Protein AF-A0A329B3K5-F1 (afdb_monomer)

Solvent-accessible surface area (backbone atoms only — not comparable to full-atom values): 5700 Å² total; per-residue (Å²): 132,82,79,82,69,86,52,72,46,72,44,82,46,94,42,62,68,56,97,86,41,76,32,69,21,26,39,39,19,38,84,86,67,48,72,74,57,72,73,43,64,55,74,91,62,45,55,70,71,58,48,50,52,49,50,54,51,52,72,73,40,84,74,35,95,92,46,68,64,93,91,67,89,55,94,94,62,90,85,63,79,77,81,70,73,122

Radius of gyration: 16.19 Å; Cα contacts (8 Å, |Δi|>4): 84; chains: 1; bounding box: 33×38×47 Å

pLDDT: mean 73.02, std 21.03, range [38.69, 94.06]

Secondary structure (DSSP, 8-state):
-------EEEEEE---EETTEE--EEEEEETTS-B-SS-B--GGGS-HHHHHHHHHHHHHS--BTTBPPTTSPPTT----GGGT--

Foldseek 3Di:
DDPPDFDWDWAWDFADQDPNRTAIWTFTATPVRHTDAPIDGDPVRDPPVVNVVVVVVVVVDPCPPVDHPPPDDDPPDDDDPVVPDD

Mean predicted aligned error: 13.18 Å

Structure (mmCIF, N/CA/C/O backbone):
data_AF-A0A329B3K5-F1
#
_entry.id   AF-A0A329B3K5-F1
#
loop_
_atom_site.group_PDB
_atom_site.id
_atom_site.type_symbol
_atom_site.label_atom_id
_atom_site.label_alt_id
_atom_site.label_comp_id
_atom_site.label_asym_id
_atom_site.label_entity_id
_atom_site.label_seq_id
_atom_site.pdbx_PDB_ins_code
_atom_site.Cartn_x
_atom_site.Cartn_y
_atom_site.Cartn_z
_atom_site.occupancy
_atom_site.B_iso_or_equiv
_atom_site.auth_seq_id
_atom_site.auth_comp_id
_atom_site.auth_asym_id
_atom_site.auth_atom_id
_atom_site.pdbx_PDB_model_num
ATOM 1 N N . MET A 1 1 ? 10.259 -15.673 -30.279 1.00 38.97 1 MET A N 1
ATOM 2 C CA . MET A 1 1 ? 10.048 -14.260 -29.900 1.00 38.97 1 MET A CA 1
ATOM 3 C C . MET A 1 1 ? 9.492 -14.271 -28.487 1.00 38.97 1 MET A C 1
ATOM 5 O O . MET A 1 1 ? 8.335 -14.626 -28.320 1.00 38.97 1 MET A O 1
ATOM 9 N N . SER A 1 2 ? 10.331 -14.041 -27.475 1.00 41.66 2 SER A N 1
ATOM 10 C CA . SER A 1 2 ? 9.875 -13.998 -26.080 1.00 41.66 2 SER A CA 1
ATOM 11 C C . SER A 1 2 ? 9.007 -12.762 -25.884 1.00 41.66 2 SER A C 1
ATOM 13 O O . SER A 1 2 ? 9.426 -11.663 -26.245 1.00 41.66 2 SER A O 1
ATOM 15 N N . SER A 1 3 ? 7.801 -12.932 -25.344 1.00 44.06 3 SER A N 1
ATOM 16 C CA . SER A 1 3 ? 7.019 -11.808 -24.840 1.00 44.06 3 SER A CA 1
ATOM 17 C C . SER A 1 3 ? 7.843 -11.130 -23.749 1.00 44.06 3 SER A C 1
ATOM 19 O O . SER A 1 3 ? 8.137 -11.761 -22.733 1.00 44.06 3 SER A O 1
ATOM 21 N N . ALA A 1 4 ? 8.243 -9.879 -23.958 1.00 47.16 4 ALA A N 1
ATOM 22 C CA . ALA A 1 4 ? 8.747 -9.038 -22.883 1.00 47.16 4 ALA A CA 1
ATOM 23 C C . ALA A 1 4 ? 7.575 -8.807 -21.920 1.00 47.16 4 ALA A C 1
ATOM 25 O O . ALA A 1 4 ? 6.737 -7.934 -22.138 1.00 47.16 4 ALA A O 1
ATOM 26 N N . GLY A 1 5 ? 7.426 -9.688 -20.932 1.00 54.59 5 GLY A N 1
ATOM 27 C CA . GLY A 1 5 ? 6.512 -9.445 -19.829 1.00 54.59 5 GLY A CA 1
ATOM 28 C C . GLY A 1 5 ? 7.076 -8.272 -19.048 1.00 54.59 5 GLY A C 1
ATOM 29 O O . GLY A 1 5 ? 8.216 -8.361 -18.610 1.00 54.59 5 GLY A O 1
ATOM 30 N N . ASN A 1 6 ? 6.313 -7.186 -18.912 1.00 66.19 6 ASN A N 1
ATOM 31 C CA . ASN A 1 6 ? 6.647 -6.125 -17.965 1.00 66.19 6 ASN A CA 1
ATOM 32 C C . ASN A 1 6 ? 6.668 -6.759 -16.577 1.00 66.19 6 ASN A C 1
ATOM 34 O O . ASN A 1 6 ? 5.605 -7.047 -16.018 1.00 66.19 6 ASN A O 1
ATOM 38 N N . HIS A 1 7 ? 7.857 -7.041 -16.061 1.00 83.69 7 HIS A N 1
ATOM 39 C CA . HIS A 1 7 ? 7.992 -7.618 -14.744 1.00 83.69 7 HIS A CA 1
ATOM 40 C C . HIS A 1 7 ? 7.937 -6.477 -13.720 1.00 83.69 7 HIS A C 1
ATOM 42 O O . HIS A 1 7 ? 8.416 -5.363 -13.944 1.00 83.69 7 HIS A O 1
ATOM 48 N N . ILE A 1 8 ? 7.208 -6.727 -12.633 1.00 88.25 8 ILE A N 1
ATOM 49 C CA . ILE A 1 8 ? 7.048 -5.785 -11.529 1.00 88.25 8 ILE A CA 1
ATOM 50 C C . ILE A 1 8 ? 7.808 -6.376 -10.357 1.00 88.25 8 ILE A C 1
ATOM 52 O O . ILE A 1 8 ? 7.503 -7.483 -9.912 1.00 88.25 8 ILE A O 1
ATOM 56 N N . GLN A 1 9 ? 8.780 -5.625 -9.862 1.00 92.50 9 GLN A N 1
ATOM 57 C CA . GLN A 1 9 ? 9.511 -5.954 -8.651 1.00 92.50 9 GLN A CA 1
ATOM 58 C C . GLN A 1 9 ? 8.839 -5.272 -7.464 1.00 92.50 9 GLN A C 1
ATOM 60 O O . GLN A 1 9 ? 8.467 -4.104 -7.546 1.00 92.50 9 GLN A O 1
ATOM 65 N N . LEU A 1 10 ? 8.688 -5.997 -6.360 1.00 91.75 10 LEU A N 1
ATOM 66 C CA . LEU A 1 10 ? 8.186 -5.457 -5.101 1.00 91.75 10 LEU A CA 1
ATOM 67 C C . LEU A 1 10 ? 9.345 -5.396 -4.116 1.00 91.75 10 LEU A C 1
ATOM 69 O O . LEU A 1 10 ? 9.885 -6.429 -3.726 1.00 91.75 10 LEU A O 1
ATOM 73 N N . VAL A 1 11 ? 9.739 -4.178 -3.756 1.00 93.94 11 VAL A N 1
ATOM 74 C CA . VAL A 1 11 ? 10.820 -3.933 -2.798 1.00 93.94 11 VAL A CA 1
ATOM 75 C C . VAL A 1 11 ? 10.199 -3.545 -1.470 1.00 93.94 11 VAL A C 1
ATOM 77 O O . VAL A 1 11 ? 9.408 -2.608 -1.422 1.00 93.94 11 VAL A O 1
ATOM 80 N N . GLU A 1 12 ? 10.532 -4.265 -0.406 1.00 94.06 12 GLU A N 1
ATOM 81 C CA . GLU A 1 12 ? 10.082 -3.917 0.939 1.00 94.06 12 GLU A CA 1
ATOM 82 C C . GLU A 1 12 ? 10.658 -2.558 1.359 1.00 94.06 12 GLU A C 1
ATOM 84 O O . GLU A 1 12 ? 11.836 -2.262 1.140 1.00 94.06 12 GLU A O 1
ATOM 89 N N . VAL A 1 13 ? 9.806 -1.716 1.931 1.00 92.56 13 VAL A N 1
ATOM 90 C CA . VAL A 1 13 ? 10.136 -0.375 2.414 1.00 92.56 13 VAL A CA 1
ATOM 91 C C . VAL A 1 13 ? 9.569 -0.183 3.813 1.00 92.56 13 VAL A C 1
ATOM 93 O O . VAL A 1 13 ? 8.672 -0.908 4.244 1.00 92.56 13 VAL A O 1
ATOM 96 N N . GLU A 1 14 ? 10.070 0.826 4.523 1.00 89.56 14 GLU A N 1
ATOM 97 C CA . GLU A 1 14 ? 9.485 1.214 5.802 1.00 89.56 14 GLU A CA 1
ATOM 98 C C . GLU A 1 14 ? 8.015 1.604 5.596 1.00 89.56 14 GLU A C 1
ATOM 100 O O . GLU A 1 14 ? 7.682 2.490 4.802 1.00 89.56 14 GLU A O 1
ATOM 105 N N . GLY A 1 15 ? 7.132 0.867 6.261 1.00 85.50 15 GLY A N 1
ATOM 106 C CA . GLY A 1 15 ? 5.697 1.044 6.143 1.00 85.50 15 GLY A CA 1
ATOM 107 C C . GLY A 1 15 ? 5.097 1.875 7.272 1.00 85.50 15 GLY A C 1
ATOM 108 O O . GLY A 1 15 ? 5.785 2.275 8.214 1.00 85.50 15 GLY A O 1
ATOM 109 N N . PRO A 1 16 ? 3.793 2.170 7.181 1.00 86.62 16 PRO A N 1
ATOM 110 C CA . PRO A 1 16 ? 3.098 2.918 8.211 1.00 86.62 16 PRO A CA 1
ATOM 111 C C . PRO A 1 16 ? 3.008 2.116 9.514 1.00 86.62 16 PRO A C 1
ATOM 113 O O . PRO A 1 16 ? 2.975 0.886 9.517 1.00 86.62 16 PRO A O 1
ATOM 116 N N . ILE A 1 17 ? 2.900 2.838 10.626 1.00 90.25 17 ILE A N 1
ATOM 117 C CA . ILE A 1 17 ? 2.597 2.257 11.933 1.00 90.25 17 ILE A CA 1
ATOM 118 C C . ILE A 1 17 ? 1.102 2.434 12.195 1.00 90.25 17 ILE A C 1
ATOM 120 O O . ILE A 1 17 ? 0.604 3.560 12.233 1.00 90.25 17 ILE A O 1
ATOM 124 N N . TRP A 1 18 ? 0.392 1.329 12.401 1.00 88.00 18 TRP A N 1
ATOM 125 C CA . TRP A 1 18 ? -1.016 1.311 12.787 1.00 88.00 18 TRP A CA 1
ATOM 126 C C . TRP A 1 18 ? -1.153 0.874 14.239 1.00 88.00 18 TRP A C 1
ATOM 128 O O . TRP A 1 18 ? -0.778 -0.241 14.583 1.00 88.00 18 TRP A O 1
ATOM 138 N N . GLU A 1 19 ? -1.668 1.755 15.100 1.00 91.94 19 GLU A N 1
ATOM 139 C CA . GLU A 1 19 ? -1.886 1.461 16.529 1.00 91.94 19 GLU A CA 1
ATOM 140 C C . GLU A 1 19 ? -0.639 0.885 17.238 1.00 91.94 19 GLU A C 1
ATOM 142 O O . GLU A 1 19 ? -0.726 0.037 18.121 1.00 91.94 19 GLU A O 1
ATOM 147 N N . GLY A 1 20 ? 0.549 1.355 16.844 1.00 90.00 20 GLY A N 1
ATOM 148 C CA . GLY A 1 20 ? 1.833 0.886 17.379 1.00 90.00 20 GLY A CA 1
ATOM 149 C C . GLY A 1 20 ? 2.397 -0.368 16.702 1.00 90.00 20 GLY A C 1
ATOM 150 O O . GLY A 1 20 ? 3.502 -0.784 17.041 1.00 90.00 20 GLY A O 1
ATOM 151 N N . VAL A 1 21 ? 1.689 -0.944 15.729 1.00 87.19 21 VAL A N 1
ATOM 152 C CA . VAL A 1 21 ? 2.130 -2.102 14.944 1.00 87.19 21 VAL 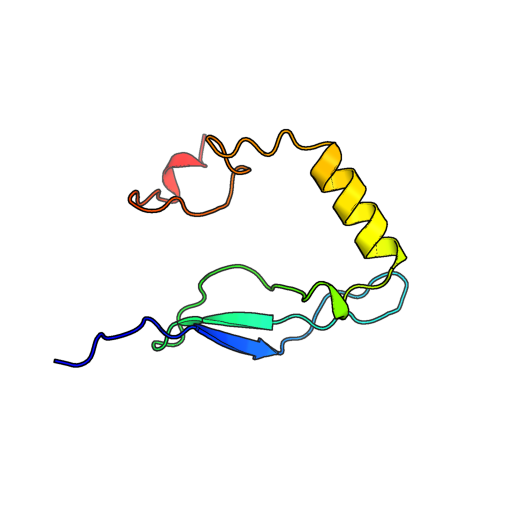A CA 1
ATOM 153 C C . VAL A 1 21 ? 2.682 -1.631 13.593 1.00 87.19 21 VAL A C 1
ATOM 155 O O . VAL A 1 21 ? 1.953 -0.982 12.839 1.00 87.19 21 VAL A O 1
ATOM 158 N N . PRO A 1 22 ? 3.950 -1.923 13.255 1.00 89.69 22 PRO A N 1
ATOM 159 C CA . PRO A 1 22 ? 4.476 -1.639 11.926 1.00 89.69 22 PRO A CA 1
ATOM 160 C C . PRO A 1 22 ? 3.808 -2.550 10.894 1.00 89.69 22 PRO A C 1
ATOM 162 O O . PRO A 1 22 ? 3.686 -3.756 11.106 1.00 89.69 22 PRO A O 1
ATOM 165 N N . ILE A 1 23 ? 3.391 -1.970 9.774 1.00 90.62 23 ILE A N 1
ATOM 166 C CA . ILE A 1 23 ? 2.774 -2.701 8.669 1.00 90.62 23 ILE A CA 1
ATOM 167 C C . ILE A 1 23 ? 3.798 -2.839 7.540 1.00 90.62 23 ILE A C 1
ATOM 169 O O . ILE A 1 23 ? 4.289 -1.812 7.066 1.00 90.62 23 ILE A O 1
ATOM 173 N N . PRO A 1 24 ? 4.097 -4.060 7.063 1.00 91.50 24 PRO A N 1
ATOM 174 C CA . PRO A 1 24 ? 4.945 -4.261 5.894 1.00 91.50 24 PRO A CA 1
ATOM 175 C C . PRO A 1 24 ? 4.393 -3.528 4.668 1.00 91.50 24 PRO A C 1
ATOM 177 O O . PRO A 1 24 ? 3.223 -3.679 4.309 1.00 91.50 24 PRO A O 1
ATOM 180 N N . SER A 1 25 ? 5.239 -2.730 4.023 1.00 92.56 25 SER A N 1
ATOM 181 C CA . SER A 1 25 ? 4.892 -1.967 2.828 1.00 92.56 25 SER A CA 1
ATOM 182 C C . SER A 1 25 ? 5.885 -2.282 1.724 1.00 92.56 25 SER A C 1
ATOM 184 O O . SER A 1 25 ? 7.074 -2.469 1.970 1.00 92.56 25 SER A O 1
ATOM 186 N N . PHE A 1 26 ? 5.398 -2.334 0.492 1.00 92.44 26 PHE A N 1
ATOM 187 C CA . PHE A 1 26 ? 6.189 -2.690 -0.674 1.00 92.44 26 PHE A CA 1
ATOM 188 C C . PHE A 1 26 ? 6.052 -1.614 -1.738 1.00 92.44 26 PHE A C 1
ATOM 190 O O . PHE A 1 26 ? 4.961 -1.114 -2.008 1.00 92.44 26 PHE A O 1
ATOM 197 N N . LEU A 1 27 ? 7.159 -1.268 -2.378 1.00 94.00 27 LEU A N 1
ATOM 198 C CA . LEU A 1 27 ? 7.185 -0.339 -3.490 1.00 94.00 27 LEU A CA 1
ATOM 199 C C . LEU A 1 27 ? 7.234 -1.123 -4.808 1.00 94.00 27 LEU A C 1
ATOM 201 O O . LEU A 1 27 ? 8.220 -1.826 -5.047 1.00 94.00 27 LEU A O 1
ATOM 205 N N . PRO A 1 28 ? 6.207 -1.022 -5.672 1.00 88.69 28 PRO A N 1
ATOM 206 C CA . PRO A 1 28 ? 6.244 -1.641 -6.987 1.00 88.69 28 PRO A CA 1
ATOM 207 C C . PRO A 1 28 ? 7.102 -0.820 -7.945 1.00 88.69 28 PRO A C 1
ATOM 209 O O . PRO A 1 28 ? 6.820 0.350 -8.226 1.00 88.69 28 PRO A O 1
ATOM 212 N N . LEU A 1 29 ? 8.130 -1.467 -8.480 1.00 90.50 29 LEU A N 1
ATOM 213 C CA . LEU A 1 29 ? 9.052 -0.926 -9.464 1.00 90.50 29 LEU A CA 1
ATOM 214 C C . LEU A 1 29 ? 8.926 -1.707 -10.776 1.00 90.50 29 LEU A C 1
ATOM 216 O O . LEU A 1 29 ? 8.742 -2.922 -10.785 1.00 90.50 29 LEU A O 1
ATOM 220 N N . SER A 1 30 ? 9.039 -1.001 -11.896 1.00 91.19 30 SER A N 1
ATOM 221 C CA . SER A 1 30 ? 9.288 -1.621 -13.204 1.00 91.19 30 SER A CA 1
ATOM 222 C C . SER A 1 30 ? 10.705 -2.190 -13.291 1.00 91.19 30 SER A C 1
ATOM 224 O O . SER A 1 30 ? 11.571 -1.845 -12.489 1.00 91.19 30 SER A O 1
ATOM 226 N N . ASP A 1 31 ? 10.972 -2.969 -14.339 1.00 86.62 31 ASP A N 1
ATOM 227 C CA . ASP A 1 31 ? 12.311 -3.489 -14.651 1.00 86.62 31 ASP A CA 1
ATOM 228 C C . ASP A 1 31 ? 13.394 -2.404 -14.806 1.00 86.62 31 ASP A C 1
ATOM 230 O O . ASP A 1 31 ? 14.574 -2.671 -14.595 1.00 86.62 31 ASP A O 1
ATOM 234 N N . SER A 1 32 ? 13.016 -1.165 -15.144 1.00 87.88 32 SER A N 1
ATOM 235 C CA . SER A 1 32 ? 13.934 -0.017 -15.195 1.00 87.88 32 SER A CA 1
ATOM 236 C C . SER A 1 32 ? 14.121 0.688 -13.845 1.00 87.88 32 SER A C 1
ATOM 238 O O . SER A 1 32 ? 14.749 1.743 -13.791 1.00 87.88 32 SER A O 1
ATOM 240 N N . GLY A 1 33 ? 13.543 0.155 -12.763 1.00 87.62 33 GLY A N 1
ATOM 241 C CA . GLY A 1 33 ? 13.554 0.758 -11.428 1.00 87.62 33 GLY A CA 1
ATOM 242 C C . GLY A 1 33 ? 12.585 1.933 -11.264 1.00 87.62 33 GLY A C 1
ATOM 243 O O . GLY A 1 33 ? 12.607 2.613 -10.242 1.00 87.62 33 GLY A O 1
ATOM 244 N N . THR A 1 34 ? 11.729 2.207 -12.254 1.00 89.75 34 THR A N 1
ATOM 245 C CA . THR A 1 34 ? 10.744 3.295 -12.167 1.00 89.75 34 THR A CA 1
ATOM 246 C C . THR A 1 34 ? 9.584 2.876 -11.276 1.00 89.75 34 THR A C 1
ATOM 248 O O . THR A 1 34 ? 8.966 1.841 -11.531 1.00 89.75 34 THR A O 1
ATOM 251 N N . GLN A 1 35 ? 9.275 3.696 -10.273 1.00 89.12 35 GLN A N 1
ATOM 252 C CA . GLN A 1 35 ? 8.138 3.501 -9.379 1.00 89.12 35 GLN A CA 1
ATOM 253 C C . GLN A 1 35 ? 6.812 3.559 -10.143 1.00 89.12 35 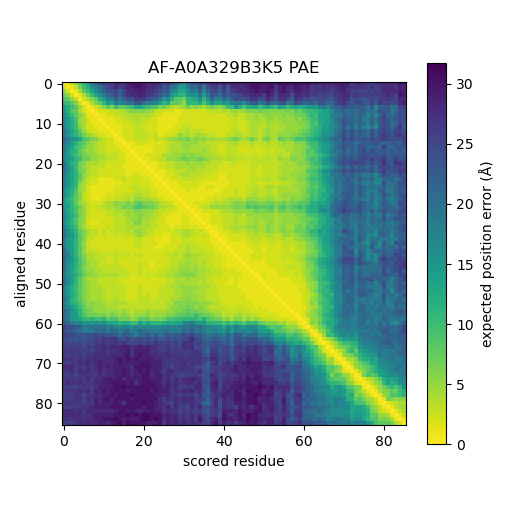GLN A C 1
ATOM 255 O O . GLN A 1 35 ? 6.571 4.475 -10.929 1.00 89.12 35 GLN A O 1
ATOM 260 N N . LEU A 1 36 ? 5.952 2.573 -9.893 1.00 85.38 36 LEU A N 1
ATOM 261 C CA . LEU A 1 36 ? 4.675 2.408 -10.592 1.00 85.38 36 LEU A CA 1
ATOM 262 C C . LEU A 1 36 ? 3.488 2.997 -9.820 1.00 85.38 36 LEU A C 1
ATOM 264 O O . LEU A 1 36 ? 2.514 3.433 -10.430 1.00 85.38 36 LEU A O 1
ATOM 268 N N . SER A 1 37 ? 3.560 3.014 -8.488 1.00 85.75 37 SER A N 1
ATOM 269 C CA . SER A 1 37 ? 2.532 3.565 -7.597 1.00 85.75 37 SER A CA 1
ATOM 270 C C . SER A 1 37 ? 3.120 3.932 -6.235 1.00 85.75 37 SER A C 1
ATOM 272 O O . SER A 1 37 ? 4.304 3.716 -5.986 1.00 85.75 37 SER A O 1
ATOM 274 N N . GLY A 1 38 ? 2.289 4.451 -5.324 1.00 83.88 38 GLY A N 1
ATOM 275 C CA . GLY A 1 38 ? 2.627 4.502 -3.898 1.00 83.88 38 GLY A CA 1
ATOM 276 C C . GLY A 1 38 ? 2.845 3.108 -3.293 1.00 83.88 38 GLY A C 1
ATOM 277 O O . GLY A 1 38 ? 2.596 2.096 -3.956 1.00 83.88 38 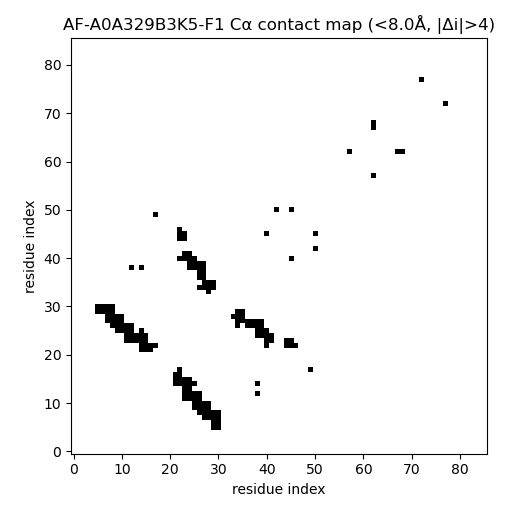GLY A O 1
ATOM 278 N N . GLY A 1 39 ? 3.308 3.079 -2.039 1.00 87.25 39 GLY A N 1
ATOM 279 C CA . GLY A 1 39 ? 3.512 1.842 -1.287 1.00 87.25 39 GLY A CA 1
ATOM 280 C C . GLY A 1 39 ? 2.225 1.024 -1.171 1.00 87.25 39 GLY A C 1
ATOM 281 O O . GLY A 1 39 ? 1.141 1.576 -0.972 1.00 87.25 39 GLY A O 1
ATOM 282 N N . VAL A 1 40 ? 2.356 -0.288 -1.327 1.00 88.88 40 VAL A N 1
ATOM 283 C CA . VAL A 1 40 ? 1.262 -1.254 -1.233 1.00 88.88 40 VAL A CA 1
ATOM 284 C C . VAL A 1 40 ? 1.477 -2.166 -0.036 1.00 88.88 40 VAL A C 1
ATOM 286 O O . VAL A 1 40 ? 2.604 -2.488 0.320 1.00 88.88 40 VAL A O 1
ATOM 289 N N . VAL A 1 41 ? 0.380 -2.605 0.564 1.00 89.94 41 VAL A N 1
ATOM 290 C CA . VAL A 1 41 ? 0.370 -3.540 1.690 1.00 89.94 41 VAL A CA 1
ATOM 291 C C . VAL A 1 41 ? -0.401 -4.773 1.242 1.00 89.94 41 VAL A C 1
ATOM 293 O O . VAL A 1 41 ? -1.458 -4.644 0.615 1.00 89.94 41 VAL A O 1
ATOM 296 N N . TYR A 1 42 ? 0.107 -5.966 1.542 1.00 89.94 42 TYR A N 1
ATOM 297 C CA . TYR A 1 42 ? -0.655 -7.186 1.297 1.00 89.94 42 TYR A CA 1
ATOM 298 C C . TYR A 1 42 ? -1.789 -7.325 2.303 1.00 89.94 42 TYR A C 1
ATOM 300 O O . TYR A 1 42 ? -1.639 -7.029 3.484 1.00 89.94 42 TYR A O 1
ATOM 308 N N . TRP A 1 43 ? -2.920 -7.854 1.842 1.00 89.19 43 TRP A N 1
ATOM 309 C CA . TRP A 1 43 ? -4.078 -8.096 2.699 1.00 89.19 43 TRP A CA 1
ATOM 310 C C . TRP A 1 43 ? -3.743 -8.955 3.926 1.00 89.19 43 TRP A C 1
ATOM 312 O O . TRP A 1 43 ? -4.153 -8.626 5.031 1.00 89.19 43 TRP A O 1
ATOM 322 N N . SER A 1 44 ? -2.954 -10.017 3.738 1.00 91.69 44 SER A N 1
ATOM 323 C CA . SER A 1 44 ? -2.521 -10.923 4.812 1.00 91.69 44 SER A CA 1
ATOM 324 C C . SER A 1 44 ? -1.660 -10.257 5.880 1.00 91.69 44 SER A C 1
ATOM 326 O O . SER A 1 44 ? -1.602 -10.754 7.000 1.00 91.69 44 SER A O 1
ATOM 328 N N . ASP A 1 45 ? -0.997 -9.159 5.526 1.00 89.62 45 ASP A N 1
ATOM 329 C CA . ASP A 1 45 ? -0.041 -8.463 6.388 1.00 89.62 45 ASP A CA 1
ATOM 330 C C . ASP A 1 45 ? -0.694 -7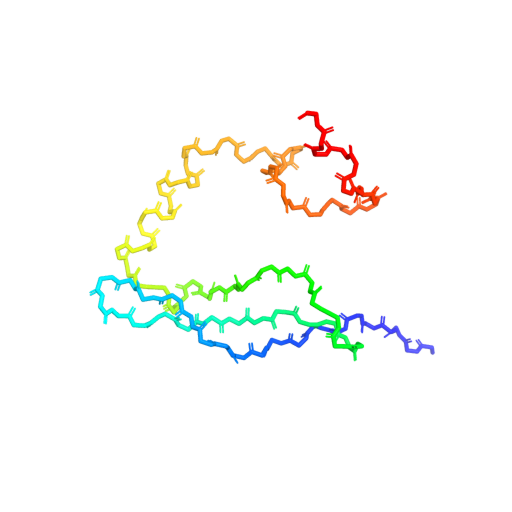.248 7.064 1.00 89.62 45 ASP A C 1
ATOM 332 O O . ASP A 1 45 ? -0.103 -6.595 7.924 1.00 89.62 45 ASP A O 1
ATOM 336 N N . MET A 1 46 ? -1.932 -6.935 6.677 1.00 90.00 46 MET A N 1
ATOM 337 C CA . MET A 1 46 ? -2.733 -5.879 7.267 1.00 90.00 46 MET A CA 1
ATOM 338 C C . MET A 1 46 ? -3.353 -6.376 8.584 1.00 90.00 46 MET A C 1
ATOM 340 O O . MET A 1 46 ? -4.003 -7.422 8.578 1.00 90.00 46 MET A O 1
ATOM 344 N N . PRO A 1 47 ? -3.232 -5.642 9.706 1.00 92.06 47 PRO A N 1
ATOM 345 C CA . PRO A 1 47 ? -3.918 -5.994 10.948 1.00 92.06 47 PRO A CA 1
ATOM 346 C C . PRO A 1 47 ? -5.443 -6.076 10.771 1.00 92.06 47 PRO A C 1
ATOM 348 O O . PRO A 1 47 ? -6.022 -5.252 10.062 1.00 92.06 47 PRO A O 1
ATOM 351 N N . ASP A 1 48 ? -6.108 -7.004 11.466 1.00 91.75 48 ASP A N 1
ATOM 352 C CA . ASP A 1 48 ? -7.553 -7.266 11.319 1.00 91.75 48 ASP A CA 1
ATOM 353 C C . ASP A 1 48 ? -8.425 -6.007 11.472 1.00 91.75 48 ASP A C 1
ATOM 355 O O . ASP A 1 48 ? -9.355 -5.784 10.699 1.00 91.75 48 ASP A O 1
ATOM 359 N N . GLY A 1 49 ? -8.110 -5.138 12.439 1.00 90.75 49 GLY A N 1
ATOM 360 C CA . GLY A 1 49 ? -8.838 -3.878 12.629 1.00 90.75 49 GLY A CA 1
ATOM 361 C C . GLY A 1 49 ? -8.742 -2.956 11.409 1.00 90.75 49 GLY A C 1
ATOM 362 O O . GLY A 1 49 ? -9.739 -2.370 10.984 1.00 90.75 49 GLY A O 1
ATOM 363 N N . LEU A 1 50 ? -7.564 -2.895 10.786 1.00 89.25 50 LEU A N 1
ATOM 364 C CA . LEU A 1 50 ? -7.344 -2.110 9.578 1.00 89.25 50 LEU A CA 1
ATOM 365 C C . LEU A 1 50 ? -8.009 -2.755 8.351 1.00 89.25 50 LEU A C 1
ATOM 367 O O . LEU A 1 50 ? -8.568 -2.033 7.525 1.00 89.25 50 LEU A O 1
ATOM 371 N N . GLN A 1 51 ? -8.036 -4.090 8.267 1.00 91.00 51 GLN A N 1
ATOM 372 C CA . GLN A 1 51 ? -8.805 -4.812 7.247 1.00 91.00 51 GLN A CA 1
ATOM 373 C C . GLN A 1 51 ? -10.298 -4.455 7.314 1.00 91.00 51 GLN A C 1
ATOM 375 O O . GLN A 1 51 ? -10.911 -4.156 6.288 1.00 91.00 51 GLN A O 1
ATOM 380 N N . VAL A 1 52 ? -10.886 -4.420 8.515 1.00 91.00 52 VAL A N 1
ATOM 381 C CA . VAL A 1 52 ? -12.292 -4.022 8.708 1.00 91.00 52 VAL A CA 1
ATOM 382 C C . VAL A 1 52 ? -12.524 -2.579 8.26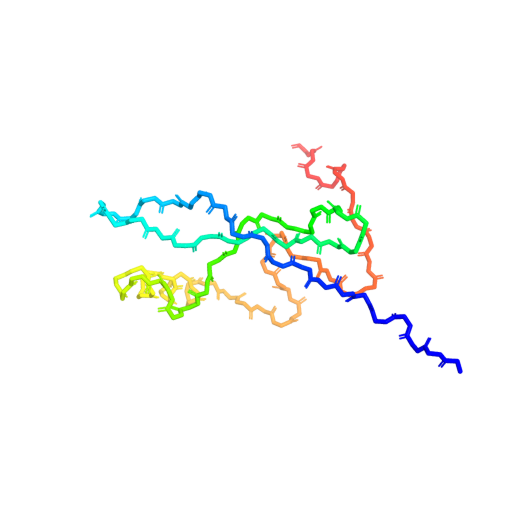0 1.00 91.00 52 VAL A C 1
ATOM 384 O O . VAL A 1 52 ? -13.463 -2.323 7.504 1.00 91.00 52 VAL A O 1
ATOM 387 N N . CYS A 1 53 ? -11.659 -1.641 8.662 1.00 87.06 53 CYS A N 1
ATOM 388 C CA . CYS A 1 53 ? -11.742 -0.251 8.208 1.00 87.06 53 CYS A CA 1
ATOM 389 C C . CYS A 1 53 ? -11.649 -0.139 6.680 1.00 87.06 53 CYS A C 1
ATOM 391 O O . CYS A 1 53 ? -12.390 0.632 6.069 1.00 87.06 53 CYS A O 1
ATOM 393 N N . PHE A 1 54 ? -10.771 -0.925 6.052 1.00 85.69 54 PHE A N 1
ATOM 394 C CA . PHE A 1 54 ? -10.644 -0.962 4.601 1.00 85.69 54 PHE A CA 1
ATOM 395 C C . PHE A 1 54 ? -11.902 -1.513 3.924 1.00 85.69 54 PHE A C 1
ATOM 397 O O . PHE A 1 54 ? -12.371 -0.913 2.961 1.00 85.69 54 PHE A O 1
ATOM 404 N N . MET A 1 55 ? -12.500 -2.592 4.438 1.00 85.62 55 MET A N 1
ATOM 405 C CA . MET A 1 55 ? -13.756 -3.137 3.905 1.00 85.62 55 MET A CA 1
ATOM 406 C C . MET A 1 55 ? -14.908 -2.142 4.019 1.00 85.62 55 MET A C 1
ATOM 408 O O . MET A 1 55 ? -15.606 -1.907 3.038 1.00 85.62 55 MET A O 1
ATOM 412 N N . GLN A 1 56 ? -15.059 -1.484 5.169 1.00 86.06 56 GLN A N 1
ATOM 413 C CA . GLN A 1 56 ? -16.062 -0.428 5.347 1.00 86.06 56 GLN A CA 1
ATOM 414 C C . GLN A 1 56 ? -15.830 0.739 4.382 1.00 86.06 56 GLN A C 1
ATOM 416 O O . GLN A 1 56 ? -16.773 1.281 3.800 1.00 86.06 56 GLN A O 1
ATOM 421 N N . TRP A 1 57 ? -14.565 1.118 4.173 1.00 83.75 57 TRP A N 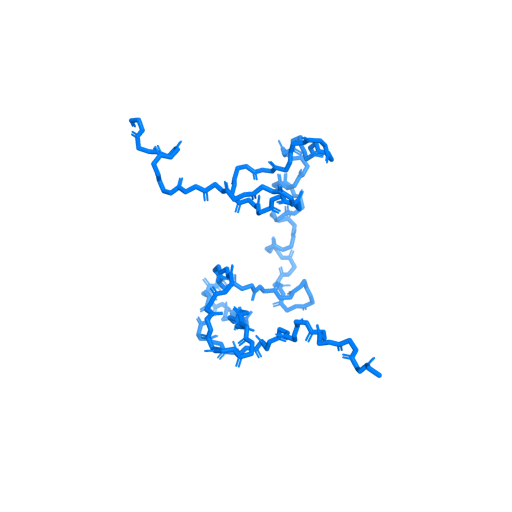1
ATOM 422 C CA . TRP A 1 57 ? -14.214 2.114 3.172 1.00 83.75 57 TRP A CA 1
ATOM 423 C C . TRP A 1 57 ? -14.612 1.647 1.767 1.00 83.75 57 TRP A C 1
ATOM 425 O O . TRP A 1 57 ? -15.286 2.406 1.073 1.00 83.75 57 TRP A O 1
ATOM 435 N N . LEU A 1 58 ? -14.281 0.413 1.367 1.00 80.19 58 LEU 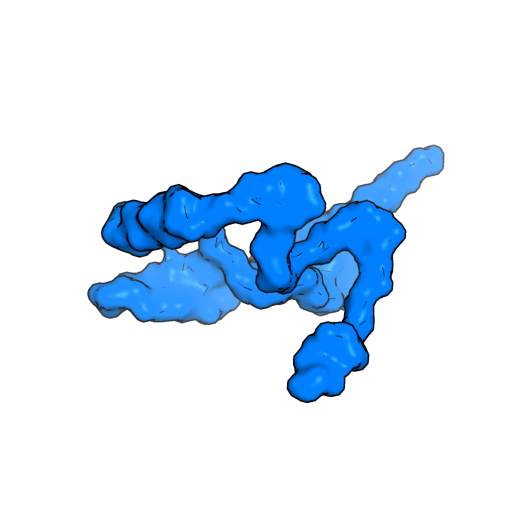A N 1
ATOM 436 C CA . LEU A 1 58 ? -14.667 -0.154 0.070 1.00 80.19 58 LEU A CA 1
ATOM 437 C C . LEU A 1 58 ? -16.187 -0.159 -0.119 1.00 80.19 58 LEU A C 1
ATOM 439 O O . LEU A 1 58 ? -16.653 0.257 -1.171 1.00 80.19 58 LEU A O 1
ATOM 443 N N . GLU A 1 59 ? -16.953 -0.572 0.890 1.00 79.12 59 GLU A N 1
ATOM 444 C CA . GLU A 1 59 ? -18.422 -0.593 0.862 1.00 79.12 59 GLU A CA 1
ATOM 445 C C . GLU A 1 59 ? -19.024 0.814 0.735 1.00 79.12 59 GLU A C 1
ATOM 447 O O . GLU A 1 59 ? -20.019 1.012 0.037 1.00 79.12 59 GLU A O 1
ATOM 452 N N . SER A 1 60 ? -18.396 1.815 1.363 1.00 78.19 60 SER A N 1
ATOM 453 C CA . SER A 1 60 ? -18.797 3.222 1.229 1.00 78.19 60 SER A CA 1
ATOM 454 C C . SER A 1 60 ? -18.465 3.814 -0.146 1.00 78.19 60 SER A C 1
ATOM 456 O O . SER A 1 60 ? -19.022 4.843 -0.545 1.00 78.19 60 SER A O 1
ATOM 458 N N . LYS A 1 61 ? -17.548 3.187 -0.891 1.00 67.62 61 LYS A N 1
ATOM 459 C CA . LYS A 1 61 ? -17.216 3.580 -2.256 1.00 67.62 61 LYS A CA 1
ATOM 460 C C . LYS A 1 61 ? -18.108 2.803 -3.219 1.00 67.62 61 LYS A C 1
ATOM 462 O O . LYS A 1 61 ? -18.063 1.585 -3.305 1.00 67.62 61 LYS A O 1
ATOM 467 N N . CYS A 1 62 ? -18.861 3.519 -4.051 1.00 55.00 62 CYS A N 1
ATOM 468 C CA . CYS A 1 62 ? -19.406 2.935 -5.275 1.00 55.00 62 CYS A CA 1
ATOM 469 C C . CYS A 1 62 ? -18.241 2.641 -6.230 1.00 55.00 62 CYS A C 1
ATOM 471 O O . CYS A 1 62 ? -17.947 3.442 -7.119 1.00 55.00 62 CYS A O 1
ATOM 473 N N . LEU A 1 63 ? -17.540 1.524 -6.013 1.00 54.75 63 LEU A N 1
ATOM 474 C CA . LEU A 1 63 ? -16.509 1.012 -6.909 1.00 54.75 63 LEU A CA 1
ATOM 475 C C . LEU A 1 63 ? -17.194 0.575 -8.199 1.00 54.75 63 LEU A C 1
ATOM 477 O O . LEU A 1 63 ? -17.562 -0.578 -8.399 1.00 54.75 63 LEU A O 1
ATOM 481 N N . SER A 1 64 ? -17.432 1.543 -9.071 1.00 46.34 64 SER A N 1
ATOM 482 C CA . SER A 1 64 ? -17.943 1.271 -10.393 1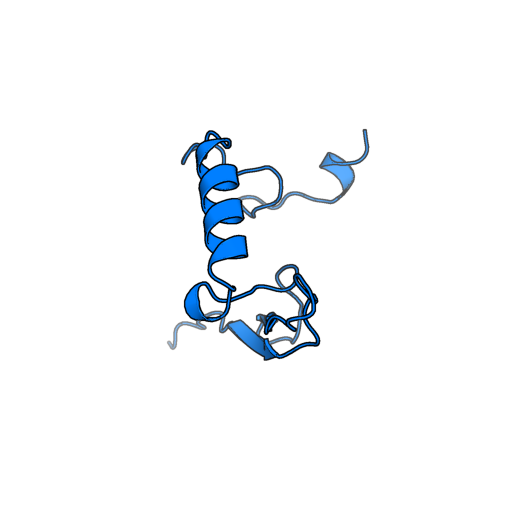.00 46.34 64 SER A CA 1
ATOM 483 C C . SER A 1 64 ? -16.834 0.599 -11.196 1.00 46.34 64 SER A C 1
ATOM 485 O O . SER A 1 64 ? -15.760 1.163 -11.391 1.00 46.34 64 SER A O 1
ATOM 487 N N . ILE A 1 65 ? -17.109 -0.589 -11.729 1.00 47.84 65 ILE A N 1
ATOM 488 C CA . ILE A 1 65 ? -16.222 -1.275 -12.682 1.00 47.84 65 ILE A CA 1
ATOM 489 C C . ILE A 1 65 ? -15.985 -0.392 -13.932 1.00 47.84 65 ILE A C 1
ATOM 491 O O . ILE A 1 65 ? -14.962 -0.514 -14.602 1.00 47.84 65 ILE A O 1
ATOM 495 N N . SER A 1 66 ? -16.879 0.567 -14.218 1.00 43.34 66 SER A N 1
ATOM 496 C CA . SER A 1 66 ? -16.731 1.574 -15.280 1.00 43.34 66 SER A CA 1
ATOM 497 C C . SER A 1 66 ? -16.164 2.926 -14.803 1.00 43.34 66 SER A C 1
ATOM 499 O O . SER A 1 66 ? -15.790 3.763 -15.634 1.00 43.34 66 SER A O 1
ATOM 501 N N . MET A 1 67 ? -16.016 3.137 -13.491 1.00 41.41 67 MET A N 1
ATOM 502 C CA . MET A 1 67 ? -15.319 4.269 -12.876 1.00 41.41 67 MET A CA 1
ATOM 503 C C . MET A 1 67 ? -14.547 3.842 -11.618 1.00 41.41 67 MET A C 1
ATOM 505 O O . MET A 1 67 ? -15.073 3.987 -10.512 1.00 41.41 67 MET A O 1
ATOM 509 N N . PRO A 1 68 ? -13.303 3.344 -11.757 1.00 40.81 68 PRO A N 1
ATOM 510 C CA . PRO A 1 68 ? -12.429 3.172 -10.605 1.00 40.81 68 PRO A CA 1
ATOM 511 C C . PRO A 1 68 ? -12.257 4.512 -9.863 1.00 40.81 68 PRO A C 1
ATOM 513 O O . PRO A 1 68 ? -12.333 5.568 -10.506 1.00 40.81 68 PRO A O 1
ATOM 516 N N . PRO A 1 69 ? -12.028 4.484 -8.534 1.00 45.06 69 PRO A N 1
ATOM 517 C CA . PRO A 1 69 ? -11.742 5.674 -7.739 1.00 45.06 69 PRO A CA 1
ATOM 518 C C . PRO A 1 69 ? -10.682 6.542 -8.415 1.00 45.06 69 PRO A C 1
ATOM 520 O O . PRO A 1 69 ? -9.729 6.020 -9.001 1.00 45.06 69 PRO A O 1
ATOM 523 N N . ALA A 1 70 ? -10.855 7.862 -8.341 1.00 42.53 70 ALA A N 1
ATOM 524 C CA . ALA A 1 70 ? -9.869 8.810 -8.839 1.00 42.53 70 ALA A CA 1
ATOM 525 C C . ALA A 1 70 ? -8.480 8.445 -8.281 1.00 42.53 70 ALA A C 1
ATOM 527 O O . ALA A 1 70 ? -8.307 8.378 -7.065 1.00 42.53 70 ALA A O 1
ATOM 528 N N . GLY A 1 71 ? -7.528 8.154 -9.173 1.00 41.66 71 GLY A N 1
ATOM 529 C CA . GLY A 1 71 ? -6.157 7.783 -8.806 1.00 41.66 71 GLY A CA 1
ATOM 530 C C . GLY A 1 71 ? -5.648 6.433 -9.322 1.00 41.66 71 GLY A C 1
ATOM 531 O O . GLY A 1 71 ? -4.470 6.154 -9.125 1.00 41.66 71 GLY A O 1
ATOM 532 N N . LEU A 1 72 ? -6.458 5.610 -10.006 1.00 38.69 72 LEU A N 1
ATOM 533 C CA . LEU A 1 72 ? -5.957 4.367 -10.618 1.00 38.69 72 LEU A CA 1
ATOM 534 C C . LEU A 1 72 ? -5.842 4.434 -12.154 1.00 38.69 72 LEU A C 1
ATOM 536 O O . LEU A 1 72 ? -6.768 4.918 -12.818 1.00 38.69 72 LEU A O 1
ATOM 540 N N . PRO A 1 73 ? -4.739 3.925 -12.747 1.00 39.59 73 PRO A N 1
ATOM 541 C CA . PRO A 1 73 ? -4.537 3.939 -14.193 1.00 39.59 73 PRO A CA 1
ATOM 542 C C . PRO A 1 73 ? -5.566 3.057 -14.906 1.00 39.59 73 PRO A C 1
ATOM 544 O O . PRO A 1 73 ? -5.733 1.882 -14.578 1.00 39.59 73 PRO A O 1
ATOM 547 N N . ARG A 1 74 ? -6.232 3.599 -15.930 1.00 48.25 74 ARG A N 1
ATOM 548 C CA . ARG A 1 74 ? -7.088 2.811 -16.828 1.00 48.25 74 ARG A CA 1
ATOM 549 C C . ARG A 1 74 ? -6.261 2.266 -17.988 1.00 48.25 74 ARG A C 1
ATOM 551 O O . ARG A 1 74 ? -5.484 2.999 -18.600 1.00 48.25 74 ARG A O 1
ATOM 558 N N . ALA A 1 75 ? -6.481 1.004 -18.347 1.00 42.16 75 ALA A N 1
ATOM 559 C CA . ALA A 1 75 ? -5.883 0.420 -19.541 1.00 42.16 75 ALA A CA 1
ATOM 560 C C . ALA A 1 75 ? -6.293 1.224 -20.794 1.00 42.16 75 ALA A C 1
ATOM 562 O O . ALA A 1 75 ? -7.479 1.395 -21.071 1.00 42.16 75 ALA A O 1
ATOM 563 N N . GLY A 1 76 ? -5.305 1.734 -21.537 1.00 46.31 76 GLY A N 1
ATOM 564 C CA . GLY A 1 76 ? -5.507 2.384 -22.838 1.00 46.31 76 GLY A CA 1
ATOM 565 C C . GLY A 1 76 ? -5.573 3.916 -22.853 1.00 46.31 76 GLY A C 1
ATOM 566 O O . GLY A 1 76 ? -5.723 4.483 -23.934 1.00 46.31 76 GLY A O 1
ATOM 567 N N . ARG A 1 77 ? -5.415 4.615 -21.719 1.00 43.50 77 ARG A N 1
ATOM 568 C CA . ARG A 1 77 ? -5.280 6.086 -21.709 1.00 43.50 77 ARG A CA 1
ATOM 569 C C . ARG A 1 77 ? -4.163 6.561 -20.781 1.00 43.50 77 ARG A C 1
ATOM 571 O O . ARG A 1 77 ? -4.039 6.082 -19.661 1.00 43.50 77 ARG A O 1
ATOM 578 N N . ARG A 1 78 ? -3.370 7.527 -21.259 1.00 41.22 78 ARG A N 1
ATOM 579 C CA . ARG A 1 78 ? -2.405 8.287 -20.450 1.00 41.22 78 ARG A CA 1
ATOM 580 C C . ARG A 1 78 ? -3.099 9.570 -19.997 1.00 41.22 78 ARG A C 1
ATOM 582 O O . ARG A 1 78 ? -3.631 10.274 -20.850 1.00 41.22 78 ARG A O 1
ATOM 589 N N . TYR A 1 79 ? -3.097 9.839 -18.699 1.00 45.75 79 TYR A N 1
ATOM 590 C CA . TYR A 1 79 ? -3.543 11.106 -18.121 1.00 45.75 79 TYR A CA 1
ATOM 591 C C . TYR A 1 79 ? -2.348 11.750 -17.419 1.00 45.75 79 TYR A C 1
ATOM 593 O O . TYR A 1 79 ? -1.537 11.036 -16.821 1.00 45.75 79 TYR A O 1
ATOM 601 N N . PHE A 1 80 ? -2.204 13.065 -17.569 1.00 52.53 80 PHE A N 1
ATOM 602 C CA . PHE A 1 80 ? -1.057 13.838 -17.094 1.00 52.53 80 PHE A CA 1
ATOM 603 C C . PHE A 1 80 ? -1.480 14.796 -15.978 1.00 52.53 80 PHE A C 1
ATOM 605 O O . PHE A 1 80 ? -2.660 15.072 -15.788 1.00 52.53 80 PHE A O 1
ATOM 612 N N . LEU A 1 81 ? -0.481 15.284 -15.240 1.00 39.47 81 LEU A N 1
ATOM 613 C CA . LEU A 1 81 ? -0.596 16.135 -14.049 1.00 39.47 81 LEU A CA 1
ATOM 614 C C . LEU A 1 81 ? -1.518 17.364 -14.230 1.00 39.47 81 LEU A C 1
ATOM 616 O O . LEU A 1 81 ? -2.087 17.846 -13.254 1.00 39.47 81 LEU A O 1
ATOM 620 N N . ASP A 1 82 ? -1.694 17.831 -15.468 1.00 48.44 82 ASP A N 1
ATOM 621 C CA . ASP A 1 82 ? -2.507 19.000 -15.827 1.00 48.44 82 ASP A CA 1
ATOM 622 C C . ASP A 1 82 ? -4.025 18.783 -15.660 1.00 48.44 82 ASP A C 1
ATOM 624 O O . ASP A 1 82 ? -4.772 19.753 -15.595 1.00 48.44 82 ASP A O 1
ATOM 628 N N . ASP A 1 83 ? -4.497 17.537 -15.522 1.00 50.34 83 ASP A N 1
ATOM 629 C CA . ASP A 1 83 ? -5.920 17.231 -15.280 1.00 50.34 83 ASP A CA 1
ATOM 630 C C . ASP A 1 83 ? -6.343 17.425 -13.804 1.00 50.34 83 ASP A C 1
ATOM 632 O O . ASP A 1 83 ? -7.524 17.313 -13.470 1.00 50.34 83 ASP A O 1
ATOM 636 N N . VAL A 1 84 ? -5.380 17.672 -12.905 1.00 47.53 84 VAL A N 1
ATOM 637 C CA . VAL A 1 84 ? -5.585 17.803 -11.448 1.00 47.53 84 VAL A CA 1
ATOM 638 C C . VAL A 1 84 ? -5.525 19.263 -10.984 1.00 47.53 84 VAL A C 1
A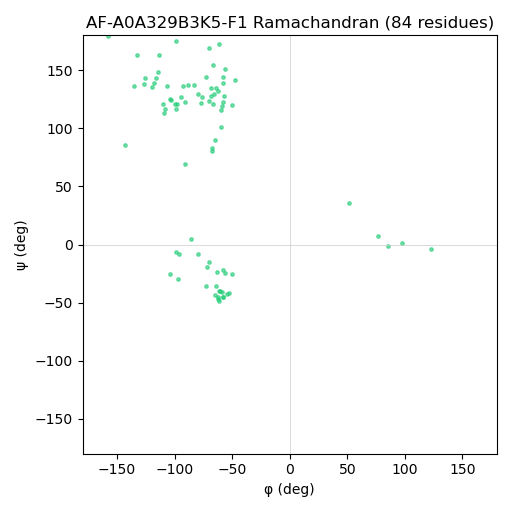TOM 640 O O . VAL A 1 84 ? -6.120 19.600 -9.964 1.00 47.53 84 VAL A O 1
ATOM 643 N N . LEU A 1 85 ? -4.834 20.137 -11.721 1.00 39.34 85 LEU A N 1
ATOM 644 C CA . LEU A 1 85 ? -4.639 21.542 -11.349 1.00 39.34 85 LEU A CA 1
ATOM 645 C C . LEU A 1 85 ? -5.743 22.429 -11.942 1.00 39.34 85 LEU A C 1
ATOM 647 O O . LEU A 1 85 ? -5.504 23.230 -12.845 1.00 39.34 85 LEU A O 1
ATOM 651 N N . GLY A 1 86 ? -6.959 22.256 -11.425 1.00 46.19 86 GLY A N 1
ATOM 652 C CA . GLY A 1 86 ? -7.946 23.336 -11.357 1.00 46.19 86 GLY A CA 1
ATOM 653 C C . GLY A 1 86 ? -7.765 24.121 -10.067 1.00 46.19 86 GLY A C 1
ATOM 654 O O . GLY A 1 86 ? -7.607 23.459 -9.016 1.00 46.19 86 GLY A O 1
#

Nearest PDB structures (foldseek):
  2czo-assembly1_A  TM=3.411E-01  e=1.740E+00  Saccharomyces cerevisiae
  2v6v-assembly2_B  TM=3.313E-01  e=7.154E+00  Saccharomyces cerevisiae

Sequence (86 aa):
MSSAGNHIQLVEVEGPIWEGVPIPSFLPLSDSGTQLSGGVVYWSDMPDGLQVCFMQWLESKCLSISMPPAGLPRAGRRYFLDDVLG